Protein AF-A0A2X3M711-F1 (afdb_monomer_lite)

Sequence (80 aa):
MSELSYLEKLMDGVEVEWLPLSKVFNLRNGYTPSKTKKEFWANGDIPWFRMDDIRENGRILGNSLQKISSCAVKGGETIS

Radius of gyration: 20.4 Å; chains: 1; bounding box: 35×39×48 Å

Foldseek 3Di:
DDDDDPVCVVCPPHDDDDDDPVVVDDDDDDDDFDPVPVQQQPPFPAADDDPVQCVVPPPDRDHHPGGTHQVRDPPSDDDD

pLDDT: mean 87.56, std 9.15, range [50.91, 95.81]

Organism: Escherichia coli (NCBI:txid562)

Structure (mmCIF, N/CA/C/O backbone):
data_AF-A0A2X3M711-F1
#
_entry.id   AF-A0A2X3M711-F1
#
loop_
_atom_site.group_PDB
_atom_site.id
_atom_site.type_symbol
_atom_site.label_atom_id
_atom_site.label_alt_id
_atom_site.label_comp_id
_atom_site.label_asym_id
_atom_site.label_entity_id
_atom_site.label_seq_id
_atom_site.pdbx_PDB_ins_code
_atom_site.Cartn_x
_atom_site.Cartn_y
_atom_site.Cartn_z
_atom_site.occupancy
_atom_site.B_iso_or_equiv
_atom_site.auth_seq_id
_atom_site.auth_comp_id
_atom_site.auth_asym_id
_atom_site.auth_atom_id
_atom_site.pdbx_PDB_model_num
ATOM 1 N N . MET A 1 1 ? -17.610 26.068 30.000 1.00 50.91 1 MET A N 1
ATOM 2 C CA . MET A 1 1 ? -17.477 24.615 29.771 1.00 50.91 1 MET A CA 1
ATOM 3 C C . MET A 1 1 ? -17.014 24.447 28.339 1.00 50.91 1 MET A C 1
ATOM 5 O O . MET A 1 1 ? -17.629 25.063 27.479 1.00 50.91 1 MET A O 1
ATOM 9 N N . SER A 1 2 ? -15.892 23.771 28.085 1.00 71.62 2 SER A N 1
ATOM 10 C CA . SER A 1 2 ? -15.450 23.524 26.709 1.00 71.62 2 SER A CA 1
ATOM 11 C C . SER A 1 2 ? -16.390 22.514 26.057 1.00 71.62 2 SER A C 1
ATOM 13 O O . SER A 1 2 ? -16.730 21.508 26.674 1.00 71.62 2 SER A O 1
ATOM 15 N N . GLU A 1 3 ? -16.826 22.800 24.835 1.00 80.12 3 GLU A N 1
ATOM 16 C CA . GLU A 1 3 ? -17.530 21.839 23.986 1.00 80.12 3 GLU A CA 1
ATOM 17 C C . GLU A 1 3 ? -16.683 20.565 23.845 1.00 80.12 3 GLU A C 1
ATOM 19 O O . GLU A 1 3 ? -15.497 20.648 23.523 1.00 80.12 3 GLU A O 1
ATOM 24 N N . LEU A 1 4 ? -17.288 19.399 24.088 1.00 76.56 4 LEU A N 1
ATOM 25 C CA . LEU A 1 4 ? -16.643 18.110 23.834 1.00 76.56 4 LEU A CA 1
ATOM 26 C C . LEU A 1 4 ? -16.410 17.930 22.331 1.00 76.56 4 LEU A C 1
ATOM 28 O O . LEU A 1 4 ? -17.280 18.239 21.504 1.00 76.56 4 LEU A O 1
ATOM 32 N N . SER A 1 5 ? -15.256 17.376 21.984 1.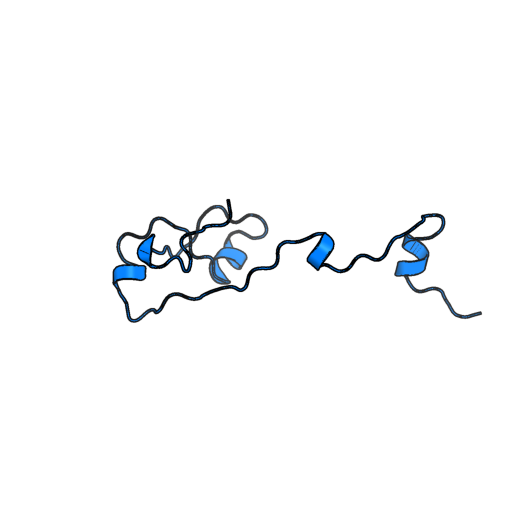00 86.62 5 SER A N 1
ATOM 33 C CA . SER A 1 5 ? -14.938 16.944 20.630 1.00 86.62 5 SER A CA 1
ATOM 34 C C . SER A 1 5 ? -15.901 15.847 20.163 1.00 86.62 5 SER A C 1
ATOM 36 O O . SER A 1 5 ? -16.503 15.115 20.949 1.00 86.62 5 SER A O 1
ATOM 38 N N . TYR A 1 6 ? -16.058 15.715 18.846 1.00 84.75 6 TYR A N 1
ATOM 39 C CA . TYR A 1 6 ? -16.952 14.712 18.258 1.00 84.75 6 TYR A CA 1
ATOM 40 C C . TYR A 1 6 ? -16.564 13.274 18.645 1.00 84.75 6 TYR A C 1
ATOM 42 O O . TYR A 1 6 ? -17.424 12.410 18.781 1.00 84.75 6 TYR A O 1
ATOM 50 N N . LEU A 1 7 ? -15.268 13.037 18.860 1.00 83.88 7 LEU A N 1
ATOM 51 C CA . LEU A 1 7 ? -14.736 11.747 19.276 1.00 83.88 7 LEU A CA 1
ATOM 52 C C . LEU A 1 7 ? -15.172 11.391 20.707 1.00 83.88 7 LEU A C 1
ATOM 54 O O . LEU A 1 7 ? -15.646 10.285 20.938 1.00 83.88 7 LEU A O 1
ATOM 58 N N . GLU A 1 8 ? -15.092 12.345 21.638 1.00 83.12 8 GLU A N 1
ATOM 59 C CA . GLU A 1 8 ? -15.539 12.159 23.027 1.00 83.12 8 GLU A CA 1
ATOM 60 C C . GLU A 1 8 ? -17.042 11.862 23.097 1.00 83.12 8 GLU A C 1
ATOM 62 O O . GLU A 1 8 ? -17.458 11.016 23.879 1.00 83.12 8 GLU A O 1
ATOM 67 N N . LYS A 1 9 ? -17.851 12.483 22.225 1.00 86.06 9 LYS A N 1
ATOM 68 C CA . LYS A 1 9 ? -19.294 12.197 22.119 1.00 86.06 9 LYS A CA 1
ATOM 69 C C . LYS A 1 9 ? -19.583 10.773 21.629 1.00 86.06 9 LYS A C 1
ATOM 71 O O . LYS A 1 9 ? -20.538 10.160 22.087 1.00 86.06 9 LYS A O 1
ATOM 76 N N . LEU A 1 10 ? -18.785 10.252 20.693 1.00 85.94 10 LEU A N 1
ATOM 77 C CA . LEU A 1 10 ? -18.937 8.881 20.182 1.00 85.94 10 LEU A CA 1
ATOM 78 C C . LEU A 1 10 ? -18.483 7.816 21.188 1.00 85.94 10 LEU A C 1
ATOM 80 O O . LEU A 1 10 ? -18.918 6.672 21.096 1.00 85.94 10 LEU A O 1
ATOM 84 N N . MET A 1 11 ? -17.596 8.187 22.111 1.00 87.44 11 MET A N 1
ATOM 85 C CA . MET A 1 11 ? -16.997 7.295 23.105 1.00 87.44 11 MET A CA 1
ATOM 86 C C . MET A 1 11 ? -17.666 7.396 24.486 1.00 87.44 11 MET A C 1
ATOM 88 O O . MET A 1 11 ? -17.203 6.761 25.431 1.00 87.44 11 MET A O 1
ATOM 92 N N . ASP A 1 12 ? -18.738 8.183 24.622 1.00 87.50 12 ASP A N 1
ATOM 93 C CA . ASP A 1 12 ? -19.410 8.392 25.905 1.00 87.50 12 ASP A CA 1
ATOM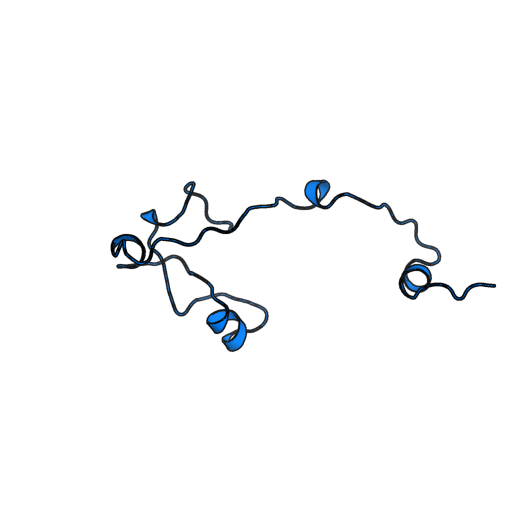 94 C C . ASP A 1 12 ? -19.997 7.080 26.458 1.00 87.50 12 ASP A C 1
ATOM 96 O O . ASP A 1 12 ? -20.675 6.329 25.755 1.00 87.50 12 ASP A O 1
ATOM 100 N N . G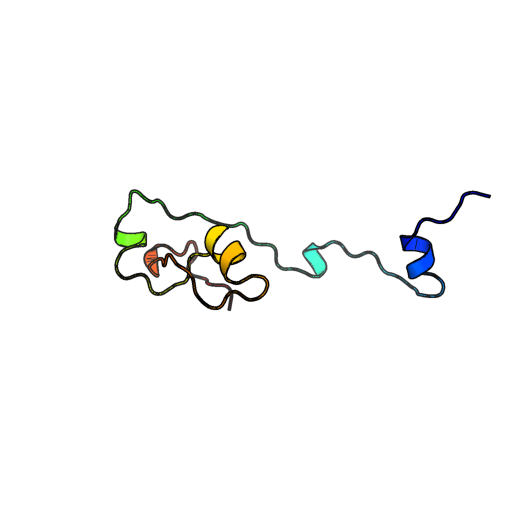LY A 1 13 ? -19.708 6.788 27.728 1.00 85.94 13 GLY A N 1
ATOM 101 C CA . GLY A 1 13 ? -20.150 5.568 28.412 1.00 85.94 13 GLY A CA 1
ATOM 102 C C . GLY A 1 13 ? -19.448 4.265 27.999 1.00 85.94 13 GLY A C 1
ATOM 103 O O . GLY A 1 13 ? -19.842 3.203 28.485 1.00 85.94 13 GLY A O 1
ATOM 104 N N . VAL A 1 14 ? -18.420 4.314 27.143 1.00 91.50 14 VAL A N 1
ATOM 105 C CA . VAL A 1 14 ? -17.653 3.136 26.702 1.00 91.50 14 VAL A CA 1
ATOM 106 C C . VAL A 1 14 ? -16.210 3.226 27.197 1.00 91.50 14 VAL A C 1
ATOM 108 O O . VAL A 1 14 ? -15.533 4.234 27.007 1.00 91.50 14 VAL A O 1
ATOM 111 N N . GLU A 1 15 ? -15.710 2.154 27.813 1.00 87.38 15 GLU A N 1
ATOM 112 C CA . GLU A 1 15 ? -14.287 2.040 28.139 1.00 87.38 15 GLU A CA 1
ATOM 113 C C . GLU A 1 15 ? -13.482 1.797 26.855 1.00 87.38 15 GLU A C 1
ATOM 115 O O . GLU A 1 15 ? -13.736 0.841 26.121 1.00 87.38 15 GLU A O 1
ATOM 120 N N . VAL A 1 16 ? -12.517 2.677 26.569 1.00 88.50 16 VAL A N 1
ATOM 121 C CA . VAL A 1 16 ? -11.692 2.607 25.357 1.00 88.50 16 VAL A CA 1
ATOM 122 C C . VAL A 1 16 ? -10.220 2.498 25.722 1.00 88.50 16 VAL A C 1
ATOM 124 O O . VAL A 1 16 ? -9.655 3.378 26.372 1.00 88.50 16 VAL A O 1
ATOM 127 N N . GLU A 1 17 ? -9.586 1.433 25.238 1.00 89.94 17 GLU A N 1
ATOM 128 C CA . GLU A 1 17 ? -8.144 1.241 25.332 1.00 89.94 17 GLU A CA 1
ATOM 129 C C . GLU A 1 17 ? -7.446 1.771 24.073 1.00 89.94 17 GLU A C 1
ATOM 131 O O . GLU A 1 17 ? -7.750 1.381 22.943 1.00 89.94 17 GLU A O 1
ATOM 136 N N . TRP A 1 18 ? -6.456 2.639 24.272 1.00 89.69 18 TRP A N 1
ATOM 137 C CA . TRP A 1 18 ? -5.606 3.136 23.197 1.00 89.69 18 TRP A CA 1
ATOM 138 C C . TRP A 1 18 ? -4.418 2.202 22.987 1.00 89.69 18 TRP A C 1
ATOM 140 O O . TRP A 1 18 ? -3.482 2.169 23.787 1.00 89.69 18 TRP A O 1
ATOM 150 N N . LEU A 1 19 ? -4.430 1.465 21.878 1.00 94.38 19 LEU A N 1
ATOM 151 C CA . LEU A 1 19 ? -3.348 0.558 21.512 1.00 94.38 19 LEU A CA 1
ATOM 152 C C . LEU A 1 19 ? -2.471 1.144 20.395 1.00 94.38 19 LEU A C 1
ATOM 154 O O . LEU A 1 19 ? -2.988 1.731 19.442 1.00 94.38 19 LEU A O 1
ATOM 158 N N . PRO A 1 20 ? -1.140 0.952 20.450 1.00 94.88 20 PRO A N 1
ATOM 159 C CA . PRO A 1 20 ? -0.281 1.257 19.315 1.00 94.88 20 PRO A CA 1
ATOM 160 C C . PRO A 1 20 ? -0.626 0.346 18.130 1.00 94.88 20 PRO A C 1
ATOM 162 O O . PRO A 1 20 ? -0.854 -0.852 18.301 1.00 94.88 20 PRO A O 1
ATOM 165 N N . LEU A 1 21 ? -0.585 0.895 16.911 1.00 94.31 21 LEU A N 1
ATOM 166 C CA . LEU A 1 21 ? -0.907 0.161 15.678 1.00 94.31 21 LEU A CA 1
ATOM 167 C C . LEU A 1 21 ? -0.120 -1.146 15.530 1.00 94.31 21 LEU A C 1
ATOM 169 O O . LEU A 1 21 ? -0.666 -2.138 15.063 1.00 94.31 21 LEU A O 1
ATOM 173 N N . SER A 1 22 ? 1.136 -1.170 15.973 1.00 93.69 22 SER A N 1
ATOM 174 C CA . SER A 1 22 ? 2.000 -2.353 15.916 1.00 93.69 22 SER A CA 1
ATOM 175 C C . SER A 1 22 ? 1.510 -3.540 16.751 1.00 93.69 22 SER A C 1
ATOM 177 O O . SER A 1 22 ? 1.957 -4.656 16.508 1.00 93.69 22 SER A O 1
ATOM 179 N N . LYS A 1 23 ? 0.607 -3.336 17.723 1.00 95.50 23 LYS A N 1
ATOM 180 C CA . LYS A 1 23 ? -0.024 -4.434 18.477 1.00 95.50 23 LYS A CA 1
ATOM 181 C C . LYS A 1 23 ? -1.189 -5.084 17.731 1.00 95.50 23 LYS A C 1
ATOM 183 O O . LYS A 1 23 ? -1.554 -6.205 18.061 1.00 95.50 23 LYS A O 1
ATOM 188 N N . VAL A 1 24 ? -1.778 -4.379 16.766 1.00 95.12 24 VAL A N 1
ATOM 189 C CA . VAL A 1 24 ? -2.994 -4.813 16.059 1.00 95.12 24 VAL A CA 1
ATOM 190 C C . VAL A 1 24 ? -2.694 -5.176 14.601 1.00 95.12 24 VAL A C 1
ATOM 192 O O . VAL A 1 24 ? -3.381 -6.010 14.019 1.00 95.12 24 VAL A O 1
ATOM 195 N N . PHE A 1 25 ? -1.644 -4.595 14.013 1.00 93.12 25 PHE A N 1
ATOM 196 C CA . PHE A 1 25 ? -1.303 -4.751 12.602 1.00 93.12 25 PHE A CA 1
ATOM 197 C C . PHE A 1 25 ? 0.152 -5.166 12.382 1.00 93.12 25 PHE A C 1
ATOM 199 O O . PHE A 1 25 ? 1.078 -4.636 12.998 1.00 93.12 25 PHE A O 1
ATOM 206 N N . ASN A 1 26 ? 0.353 -6.035 11.389 1.00 89.38 26 ASN A N 1
ATOM 207 C CA . ASN A 1 26 ? 1.665 -6.316 10.814 1.00 89.38 26 ASN A CA 1
ATOM 208 C C . ASN A 1 26 ? 1.971 -5.292 9.718 1.00 89.38 26 ASN A C 1
ATOM 210 O O . ASN A 1 26 ? 1.426 -5.359 8.616 1.00 89.38 26 ASN A O 1
ATOM 214 N N . LEU A 1 27 ? 2.847 -4.337 10.017 1.00 87.75 27 LEU A N 1
ATOM 215 C CA . LEU A 1 27 ? 3.234 -3.301 9.063 1.00 87.75 27 LEU A CA 1
ATOM 216 C C . LEU A 1 27 ? 4.333 -3.821 8.129 1.00 87.75 27 LEU A C 1
ATOM 218 O O . LEU A 1 27 ? 5.369 -4.309 8.578 1.00 87.75 27 LEU A O 1
ATOM 222 N N . ARG A 1 28 ? 4.125 -3.683 6.817 1.00 85.81 28 ARG A N 1
ATOM 223 C CA . ARG A 1 28 ? 5.137 -3.950 5.786 1.00 85.81 28 ARG A CA 1
ATOM 224 C C . ARG A 1 28 ? 5.281 -2.725 4.890 1.00 85.81 28 ARG A C 1
ATOM 226 O O . ARG A 1 28 ? 4.301 -2.055 4.578 1.00 85.81 28 ARG A O 1
ATOM 233 N N . ASN A 1 29 ? 6.508 -2.450 4.460 1.00 85.62 29 ASN A N 1
ATOM 234 C CA . ASN A 1 29 ? 6.760 -1.419 3.460 1.00 85.62 29 ASN A CA 1
ATOM 235 C C . ASN A 1 29 ? 6.444 -1.957 2.063 1.00 85.62 29 ASN A C 1
ATOM 237 O O . ASN A 1 29 ? 6.713 -3.120 1.762 1.00 85.62 29 ASN A O 1
ATOM 241 N N . GLY A 1 30 ? 5.932 -1.088 1.193 1.00 85.06 30 GLY A N 1
ATOM 242 C CA . GLY A 1 30 ? 5.822 -1.393 -0.229 1.00 85.06 30 GLY A CA 1
ATOM 243 C C . GLY A 1 30 ? 7.195 -1.525 -0.898 1.00 85.06 30 GLY A C 1
ATOM 244 O O . GLY A 1 30 ? 8.224 -1.080 -0.384 1.00 85.06 30 GLY A O 1
ATOM 245 N N . TYR A 1 31 ? 7.210 -2.115 -2.087 1.00 87.75 31 TYR A N 1
ATOM 246 C CA . TYR A 1 31 ? 8.401 -2.243 -2.921 1.00 87.75 31 TYR A CA 1
ATOM 247 C C . TYR A 1 31 ? 8.003 -2.106 -4.379 1.00 87.75 31 TYR A C 1
ATOM 249 O O . TYR A 1 31 ? 7.091 -2.794 -4.794 1.00 87.75 31 TYR A O 1
ATOM 257 N N . THR A 1 32 ? 8.702 -1.284 -5.161 1.00 91.50 32 THR A N 1
ATOM 258 C CA . THR A 1 32 ? 8.464 -1.175 -6.607 1.00 91.50 32 THR A CA 1
ATOM 259 C C . THR A 1 32 ? 9.544 -1.935 -7.386 1.00 91.50 32 THR A C 1
ATOM 261 O O . THR A 1 32 ? 10.719 -1.565 -7.279 1.00 91.50 32 THR A O 1
ATOM 264 N N . PRO A 1 33 ? 9.188 -2.957 -8.191 1.00 92.75 33 PRO A N 1
ATOM 265 C CA . PRO A 1 33 ? 10.134 -3.630 -9.076 1.00 92.75 33 PRO A CA 1
ATOM 266 C C . PRO A 1 33 ? 10.757 -2.678 -10.098 1.00 92.75 33 PRO A C 1
ATOM 268 O O . PRO A 1 33 ? 10.110 -1.755 -10.599 1.00 92.75 33 PRO A O 1
ATOM 271 N N . SER A 1 34 ? 12.022 -2.913 -10.455 1.00 94.12 34 SER A N 1
ATOM 272 C CA . SER A 1 34 ? 12.675 -2.114 -11.495 1.00 94.12 34 SER A CA 1
ATOM 273 C C . SER A 1 34 ? 12.007 -2.329 -12.855 1.00 94.12 34 SER A C 1
ATOM 275 O O . SER A 1 34 ? 11.866 -3.462 -13.311 1.00 94.12 34 SER A O 1
ATOM 277 N N . LYS A 1 35 ? 11.666 -1.241 -13.555 1.00 92.75 35 LYS A N 1
ATOM 278 C CA . LYS A 1 35 ? 11.128 -1.293 -14.927 1.00 92.75 35 LYS A CA 1
ATOM 279 C C . LYS A 1 35 ? 12.170 -1.666 -15.983 1.00 92.75 35 LYS A C 1
ATOM 281 O O . LYS A 1 35 ? 11.807 -2.133 -17.056 1.00 92.75 35 LYS A O 1
ATOM 286 N N . THR A 1 36 ? 13.458 -1.470 -15.698 1.00 95.75 36 THR A N 1
ATOM 287 C CA . THR A 1 36 ? 14.536 -1.797 -16.647 1.00 95.75 36 THR A CA 1
ATOM 288 C C . THR A 1 36 ? 14.779 -3.301 -16.753 1.00 95.75 36 THR A C 1
ATOM 290 O O . THR A 1 36 ? 15.219 -3.786 -17.794 1.00 95.75 36 THR A O 1
ATOM 293 N N . LYS A 1 37 ? 14.447 -4.056 -15.700 1.00 95.31 37 LYS A N 1
ATOM 294 C CA . LYS A 1 37 ? 14.534 -5.516 -15.672 1.00 95.31 37 LYS A CA 1
ATOM 295 C C . LYS A 1 37 ? 13.273 -6.117 -16.285 1.00 95.31 37 LYS A C 1
ATOM 297 O O . LYS A 1 37 ? 12.282 -6.330 -15.596 1.00 95.31 37 LYS A O 1
ATOM 302 N N . LYS A 1 38 ? 13.306 -6.385 -17.594 1.00 95.31 38 LYS A N 1
ATOM 303 C CA . LYS A 1 38 ? 12.152 -6.925 -18.342 1.00 95.31 38 LYS A CA 1
ATOM 304 C C . LYS A 1 38 ? 11.612 -8.231 -17.750 1.00 95.31 38 LYS A C 1
ATOM 306 O O . LYS A 1 38 ? 10.405 -8.436 -17.753 1.00 95.31 38 LYS A O 1
ATOM 311 N N . GLU A 1 39 ? 12.489 -9.068 -17.200 1.00 95.06 39 GLU A N 1
ATOM 312 C CA . GLU A 1 39 ? 12.140 -10.326 -16.523 1.00 95.06 39 GLU A CA 1
ATOM 313 C C . GLU A 1 39 ? 11.139 -10.157 -15.368 1.00 95.06 39 GLU A C 1
ATOM 315 O O . GLU A 1 39 ? 10.372 -11.074 -15.098 1.00 95.06 39 GLU A O 1
ATOM 320 N N . PHE A 1 40 ? 11.086 -8.981 -14.731 1.00 95.50 40 PHE A N 1
ATOM 321 C CA . PHE A 1 40 ? 10.141 -8.693 -13.647 1.00 95.50 40 PHE A CA 1
ATOM 322 C C . PHE A 1 40 ? 8.705 -8.472 -14.125 1.00 95.50 40 PHE A C 1
ATOM 324 O O . PHE A 1 40 ? 7.781 -8.507 -13.320 1.00 95.50 40 PHE A O 1
ATOM 331 N N . TRP A 1 41 ? 8.517 -8.224 -15.420 1.00 95.31 41 TRP A N 1
ATOM 332 C CA . TRP A 1 41 ? 7.232 -7.841 -16.011 1.00 95.31 41 TRP A CA 1
ATOM 333 C C . TRP A 1 41 ? 6.789 -8.798 -17.122 1.00 95.31 41 TRP A C 1
ATOM 335 O O . TRP A 1 41 ? 5.619 -8.813 -17.498 1.00 95.31 41 TRP A O 1
ATOM 345 N N . ALA A 1 42 ? 7.715 -9.588 -17.668 1.00 93.12 42 ALA A N 1
ATOM 346 C CA . ALA A 1 42 ? 7.422 -10.599 -18.671 1.00 93.12 42 ALA A CA 1
ATOM 347 C C . ALA A 1 42 ? 6.722 -11.804 -18.030 1.00 93.12 42 ALA A C 1
ATOM 349 O O . ALA A 1 42 ? 7.168 -12.298 -16.998 1.00 93.12 42 ALA A O 1
ATOM 350 N N . ASN A 1 43 ? 5.651 -12.287 -18.669 1.00 92.25 43 ASN A N 1
ATOM 351 C CA . ASN A 1 43 ? 4.868 -13.445 -18.219 1.00 92.25 43 ASN A CA 1
ATOM 352 C C . ASN A 1 43 ? 4.417 -13.348 -16.748 1.00 92.25 43 ASN A C 1
ATOM 354 O O . ASN A 1 43 ? 4.375 -14.351 -16.044 1.00 92.25 43 ASN A O 1
ATOM 358 N N . GLY A 1 44 ? 4.122 -12.130 -16.281 1.00 91.56 44 GLY A N 1
ATOM 359 C CA . GLY A 1 44 ? 3.686 -11.892 -14.912 1.00 91.56 44 GLY A CA 1
ATOM 360 C C . GLY A 1 44 ? 2.275 -12.414 -14.651 1.00 91.56 44 GLY A C 1
ATOM 361 O O . GLY A 1 44 ? 1.348 -12.151 -15.418 1.00 91.56 44 GLY A O 1
ATOM 362 N N . ASP A 1 45 ? 2.110 -13.107 -13.538 1.00 94.44 45 ASP A N 1
ATOM 363 C CA . ASP A 1 45 ? 0.857 -13.673 -13.043 1.00 94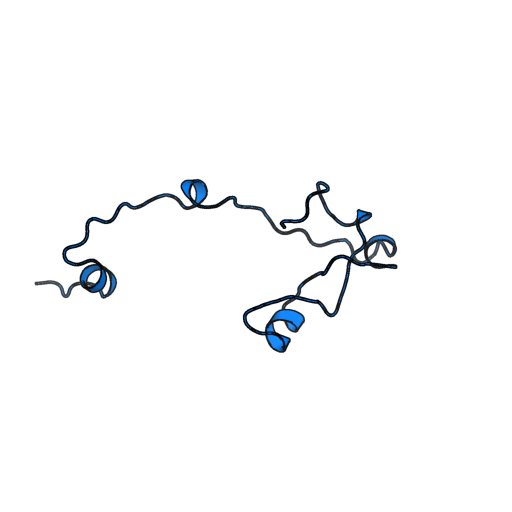.44 45 ASP A CA 1
ATOM 364 C C . ASP A 1 45 ? 0.399 -13.024 -11.727 1.00 94.44 45 ASP A C 1
ATOM 366 O O . ASP A 1 45 ? -0.790 -13.073 -11.404 1.00 94.44 45 ASP A O 1
ATOM 370 N N . ILE A 1 46 ? 1.298 -12.324 -11.028 1.00 93.38 46 ILE A N 1
ATOM 371 C CA . ILE A 1 46 ? 1.021 -11.643 -9.761 1.00 93.38 46 ILE A CA 1
ATOM 372 C C . ILE A 1 46 ? 0.526 -10.211 -10.028 1.00 93.38 46 ILE A C 1
ATOM 374 O O . ILE A 1 46 ? 1.234 -9.433 -10.681 1.00 93.38 46 ILE A O 1
ATOM 378 N N . PRO A 1 47 ? -0.656 -9.815 -9.518 1.00 94.06 47 PRO A N 1
ATOM 379 C CA . PRO A 1 47 ? -1.170 -8.460 -9.681 1.00 94.06 47 PRO A CA 1
ATOM 380 C C . PRO A 1 47 ? -0.253 -7.383 -9.085 1.00 94.06 47 PRO A C 1
ATOM 382 O O . PRO A 1 47 ? 0.145 -7.453 -7.923 1.00 94.06 47 PRO A O 1
ATOM 385 N N . TRP A 1 48 ? 0.053 -6.350 -9.872 1.00 93.81 48 TRP A N 1
ATOM 386 C CA . TRP A 1 48 ? 0.781 -5.161 -9.435 1.00 93.81 48 TRP A CA 1
ATOM 387 C C . TRP A 1 48 ? -0.147 -3.945 -9.452 1.00 93.81 48 TRP A C 1
ATOM 389 O O . TRP A 1 48 ? -0.303 -3.275 -10.476 1.00 93.81 48 TRP A O 1
ATOM 399 N N . PHE A 1 49 ? -0.781 -3.678 -8.310 1.00 92.44 49 PHE A N 1
ATOM 400 C CA . PHE A 1 49 ? -1.782 -2.621 -8.181 1.00 92.44 49 PHE A CA 1
ATOM 401 C C . PHE A 1 49 ? -1.163 -1.223 -8.151 1.00 92.44 49 PHE A C 1
ATOM 403 O O . PHE A 1 49 ? -0.205 -0.940 -7.427 1.00 92.44 49 PHE A O 1
ATOM 410 N N . ARG A 1 50 ? -1.756 -0.323 -8.927 1.00 91.94 50 ARG A N 1
ATOM 411 C CA . ARG A 1 50 ? -1.415 1.094 -9.031 1.00 91.94 50 ARG A CA 1
ATOM 412 C C . ARG A 1 50 ? -2.676 1.931 -8.834 1.00 91.94 50 ARG A C 1
ATOM 414 O O . ARG A 1 50 ? -3.786 1.424 -8.707 1.00 91.94 50 ARG A O 1
ATOM 421 N N . MET A 1 51 ? -2.504 3.249 -8.834 1.00 90.88 51 MET A N 1
ATOM 422 C CA . MET A 1 51 ? -3.626 4.178 -8.679 1.00 90.88 51 MET A CA 1
ATOM 423 C C . MET A 1 51 ? -4.695 4.027 -9.767 1.00 90.88 51 MET A C 1
ATOM 425 O O . MET A 1 51 ? -5.867 4.248 -9.486 1.00 90.88 51 MET A O 1
ATOM 429 N N . ASP A 1 52 ? -4.306 3.649 -10.985 1.00 92.25 52 ASP A N 1
ATOM 430 C CA . ASP A 1 52 ? -5.253 3.440 -12.085 1.00 92.25 52 ASP A CA 1
ATOM 431 C C . ASP A 1 52 ? -6.195 2.267 -11.783 1.00 92.25 52 ASP A C 1
ATOM 433 O O . ASP A 1 52 ? -7.404 2.406 -11.934 1.00 92.25 52 ASP A O 1
ATOM 437 N N . ASP A 1 53 ? -5.663 1.173 -11.225 1.00 92.12 53 ASP A N 1
ATOM 438 C CA . ASP A 1 53 ? -6.454 0.008 -10.819 1.00 92.12 53 ASP A CA 1
ATOM 439 C C . ASP A 1 53 ? -7.470 0.360 -9.720 1.00 92.12 53 ASP A C 1
ATOM 441 O O . ASP A 1 53 ? -8.593 -0.146 -9.722 1.00 92.12 53 ASP A O 1
ATOM 445 N N . ILE A 1 54 ? -7.088 1.253 -8.796 1.00 90.69 54 ILE A N 1
ATOM 446 C CA . ILE A 1 54 ? -7.960 1.750 -7.718 1.00 90.69 54 ILE A CA 1
ATOM 447 C C . ILE A 1 54 ? -9.074 2.631 -8.280 1.00 90.69 54 ILE A C 1
ATOM 449 O O . ILE A 1 54 ? -10.226 2.512 -7.868 1.00 90.69 54 ILE A O 1
ATOM 453 N N . ARG A 1 55 ? -8.747 3.529 -9.214 1.00 89.81 55 ARG A N 1
ATOM 454 C CA . ARG A 1 55 ? -9.746 4.403 -9.842 1.00 89.81 55 ARG A CA 1
ATOM 455 C C . ARG A 1 55 ? -10.766 3.611 -10.652 1.00 89.81 55 ARG A C 1
ATOM 457 O O . ARG A 1 55 ? -11.924 4.008 -10.687 1.00 89.81 55 ARG A O 1
ATOM 464 N N . GLU A 1 56 ? -10.338 2.518 -11.272 1.00 84.69 56 GLU A N 1
ATOM 465 C CA . GLU A 1 56 ? -11.196 1.674 -12.101 1.00 84.69 56 GLU A CA 1
ATOM 466 C C . GLU A 1 56 ? -12.079 0.728 -11.269 1.00 84.69 56 GLU A C 1
ATOM 468 O O . GLU A 1 56 ? -13.268 0.604 -11.550 1.00 84.69 56 GLU A O 1
ATOM 473 N N . ASN A 1 57 ? -11.536 0.107 -10.210 1.00 78.38 57 ASN A N 1
ATOM 474 C CA . ASN A 1 57 ? -12.227 -0.954 -9.455 1.00 78.38 57 ASN A CA 1
ATOM 475 C C . ASN A 1 57 ? -12.744 -0.525 -8.064 1.00 78.38 57 ASN A C 1
ATOM 477 O O . ASN A 1 57 ? -13.486 -1.259 -7.407 1.00 78.38 57 ASN A O 1
ATOM 481 N N . GLY A 1 58 ? -12.380 0.666 -7.583 1.00 79.25 58 GLY A N 1
ATOM 482 C CA . GLY A 1 58 ? -12.863 1.210 -6.315 1.00 79.25 58 GLY A CA 1
ATOM 483 C C . GLY A 1 58 ? -12.316 0.479 -5.084 1.00 79.25 58 GLY A C 1
ATOM 484 O O . GLY A 1 58 ? -11.132 0.573 -4.772 1.00 79.25 58 GLY A O 1
ATOM 485 N N . ARG A 1 59 ? -13.201 -0.174 -4.313 1.00 83.00 59 ARG A N 1
ATOM 486 C CA . ARG A 1 59 ? -12.900 -0.658 -2.945 1.00 83.00 59 ARG A CA 1
ATOM 487 C C . ARG A 1 59 ? -12.272 -2.053 -2.885 1.00 83.00 59 ARG A C 1
ATOM 489 O O . ARG A 1 59 ? -11.569 -2.333 -1.921 1.00 83.00 59 ARG A O 1
ATOM 496 N N . ILE A 1 60 ? -12.551 -2.927 -3.855 1.00 88.75 60 ILE A N 1
ATOM 497 C CA . ILE A 1 60 ? -12.088 -4.324 -3.857 1.00 88.75 60 ILE A CA 1
ATOM 498 C C . ILE A 1 60 ? -11.257 -4.548 -5.117 1.00 88.75 60 ILE A C 1
ATOM 500 O O . ILE A 1 60 ? -11.756 -4.387 -6.227 1.00 88.75 60 ILE A O 1
ATOM 504 N N . LEU A 1 61 ? -9.991 -4.928 -4.941 1.00 88.56 61 LEU A N 1
ATOM 505 C CA . LEU A 1 61 ? -9.045 -5.123 -6.036 1.00 88.56 61 LEU A CA 1
ATOM 506 C C . LEU A 1 61 ? -8.753 -6.616 -6.213 1.00 88.56 61 LEU A C 1
ATOM 508 O O . LEU A 1 61 ? -8.005 -7.199 -5.435 1.00 88.56 61 LEU A O 1
ATOM 512 N N . GLY A 1 62 ? -9.361 -7.238 -7.226 1.00 88.88 62 GLY A N 1
ATOM 513 C CA . GLY A 1 62 ? -9.151 -8.659 -7.545 1.00 88.88 62 GLY A CA 1
ATOM 514 C C . GLY A 1 62 ? -8.182 -8.913 -8.705 1.00 88.88 62 GLY A C 1
ATOM 515 O O . GLY A 1 62 ? -7.626 -10.001 -8.819 1.00 88.88 62 GLY A O 1
ATOM 516 N N . ASN A 1 63 ? -7.970 -7.923 -9.575 1.00 90.25 63 ASN A N 1
ATOM 517 C CA . ASN A 1 63 ? -7.082 -8.016 -10.733 1.00 90.25 63 ASN A CA 1
ATOM 518 C C . ASN A 1 63 ? -6.488 -6.641 -11.062 1.00 90.25 63 ASN A C 1
ATOM 520 O O . ASN A 1 63 ? -7.076 -5.619 -10.713 1.00 90.25 63 ASN A O 1
ATOM 524 N N . SER A 1 64 ? -5.344 -6.625 -11.745 1.00 93.25 64 SER A N 1
ATOM 525 C CA . SER A 1 64 ? -4.640 -5.402 -12.132 1.00 93.25 64 SER A CA 1
ATOM 526 C C . SER A 1 64 ? -4.344 -5.345 -13.631 1.00 93.25 64 SER A C 1
ATOM 528 O O . SER A 1 64 ? -4.175 -6.370 -14.299 1.00 93.25 64 SER A O 1
ATOM 530 N N . LEU A 1 65 ? -4.217 -4.123 -14.142 1.00 92.94 65 LEU A N 1
ATOM 531 C CA . LEU A 1 65 ? -3.806 -3.795 -15.506 1.00 92.94 65 LEU A CA 1
ATOM 532 C C . LEU A 1 65 ? -2.377 -4.262 -15.799 1.00 92.94 65 LEU A C 1
ATOM 534 O O . LEU A 1 65 ? -2.051 -4.634 -16.924 1.00 92.94 65 LEU A O 1
ATOM 538 N N . GLN A 1 66 ? -1.511 -4.232 -14.785 1.00 93.94 66 GLN A N 1
ATOM 539 C CA . GLN A 1 66 ? -0.116 -4.645 -14.891 1.00 93.94 66 GLN A CA 1
ATOM 540 C C . GLN A 1 66 ? 0.171 -5.785 -13.917 1.00 93.94 66 GLN A C 1
ATOM 542 O O . GLN A 1 66 ? -0.274 -5.748 -12.773 1.00 93.94 66 GLN A O 1
ATOM 547 N N . LYS A 1 67 ? 0.937 -6.783 -14.359 1.00 95.81 67 LYS A N 1
ATOM 548 C CA . LYS A 1 67 ? 1.352 -7.924 -13.538 1.00 95.81 67 LYS A CA 1
ATOM 549 C C . LYS A 1 67 ? 2.869 -8.029 -13.489 1.00 95.81 67 LYS A C 1
ATOM 551 O O . LYS A 1 67 ? 3.554 -7.574 -14.409 1.00 95.81 67 LYS A O 1
ATOM 556 N N . ILE A 1 68 ? 3.372 -8.605 -12.406 1.00 95.44 68 ILE A N 1
ATOM 557 C CA . ILE A 1 68 ? 4.790 -8.898 -12.203 1.00 95.44 68 ILE A CA 1
ATOM 558 C C . ILE A 1 68 ? 4.998 -10.407 -12.147 1.00 95.44 68 ILE A C 1
ATOM 560 O O . ILE A 1 68 ? 4.076 -11.162 -11.840 1.00 95.44 68 ILE A O 1
ATOM 564 N N . SER A 1 69 ? 6.204 -10.848 -12.472 1.00 94.75 69 SER A N 1
ATOM 565 C CA . SER A 1 69 ? 6.606 -12.242 -12.308 1.00 94.75 69 SER A CA 1
ATOM 566 C C . SER A 1 69 ? 7.009 -12.531 -10.859 1.00 94.75 69 SER A C 1
ATOM 568 O O . SER A 1 69 ? 7.349 -11.630 -10.087 1.00 94.75 69 SER A O 1
ATOM 570 N N . SER A 1 70 ? 7.026 -13.809 -10.487 1.00 92.12 70 SER A N 1
ATOM 571 C CA . SER A 1 70 ? 7.421 -14.262 -9.146 1.00 92.12 70 SER A CA 1
ATOM 572 C C . SER A 1 70 ? 8.830 -13.820 -8.730 1.00 92.12 70 SER A C 1
ATOM 574 O O . SER A 1 70 ? 9.057 -13.518 -7.559 1.00 92.12 70 SER A O 1
ATOM 576 N N . CYS A 1 71 ? 9.774 -13.689 -9.671 1.00 91.38 71 CYS A N 1
ATOM 577 C CA . CYS A 1 71 ? 11.139 -13.242 -9.370 1.00 91.38 71 CYS A CA 1
ATOM 5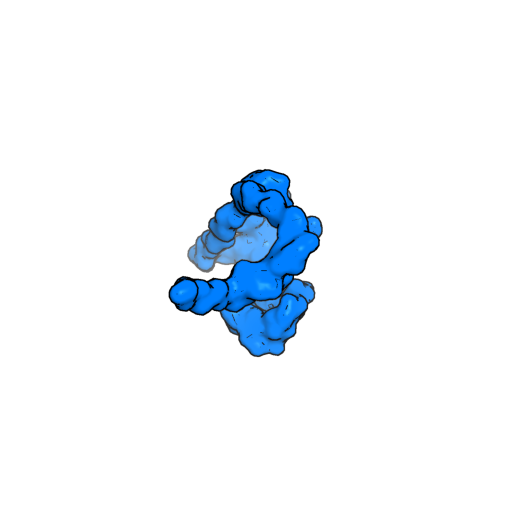78 C C . CYS A 1 71 ? 11.235 -11.751 -8.999 1.00 91.38 71 CYS A C 1
ATOM 580 O O . CYS A 1 71 ? 12.246 -11.318 -8.444 1.00 91.38 71 CYS A O 1
ATOM 582 N N . ALA A 1 72 ? 10.191 -10.966 -9.272 1.00 92.81 72 ALA A N 1
ATOM 583 C CA . ALA A 1 72 ? 10.102 -9.568 -8.873 1.00 92.81 72 ALA A CA 1
ATOM 584 C C . ALA A 1 72 ? 9.627 -9.389 -7.419 1.00 92.81 72 ALA A C 1
ATOM 586 O O . ALA A 1 72 ? 9.710 -8.281 -6.882 1.00 92.81 72 ALA A O 1
ATOM 587 N N . VAL A 1 73 ? 9.126 -10.449 -6.771 1.00 89.94 73 VAL A N 1
ATOM 588 C CA . VAL A 1 73 ? 8.628 -10.390 -5.391 1.00 89.94 73 VAL A CA 1
ATOM 589 C C . VAL A 1 73 ? 9.803 -10.327 -4.420 1.00 89.94 73 VAL A C 1
ATOM 591 O O . VAL A 1 73 ? 10.533 -11.295 -4.197 1.00 89.94 73 VAL A O 1
ATOM 594 N N . LYS A 1 74 ? 9.988 -9.163 -3.797 1.00 81.56 74 LYS A N 1
ATOM 595 C CA . LYS A 1 74 ? 11.034 -8.963 -2.794 1.00 81.56 74 LYS A CA 1
ATOM 596 C C . LYS A 1 74 ? 10.708 -9.752 -1.522 1.00 81.56 74 LYS A C 1
ATOM 598 O O . LYS A 1 74 ? 9.685 -9.512 -0.895 1.00 81.56 74 LYS A O 1
ATOM 603 N N . GLY A 1 75 ? 11.615 -10.638 -1.114 1.00 75.88 75 GLY A N 1
ATOM 604 C CA . GLY A 1 75 ? 11.464 -11.440 0.106 1.00 75.88 75 GLY A CA 1
ATOM 605 C C . GLY A 1 75 ? 10.600 -12.693 -0.055 1.00 75.88 75 GLY A C 1
ATOM 606 O O . GLY A 1 75 ? 10.384 -13.378 0.933 1.00 75.88 75 GLY A O 1
ATOM 607 N N . GLY A 1 76 ? 10.132 -13.006 -1.271 1.00 66.06 76 GLY A N 1
ATOM 608 C CA . GLY A 1 76 ? 9.454 -14.271 -1.581 1.00 66.06 76 GLY A CA 1
ATOM 609 C C . GLY A 1 76 ? 8.048 -14.443 -0.999 1.00 66.06 76 GLY A C 1
ATOM 610 O O . GLY A 1 76 ? 7.438 -15.481 -1.223 1.00 66.06 76 GLY A O 1
ATOM 611 N N . GLU A 1 77 ? 7.512 -13.447 -0.292 1.00 65.94 77 GLU A N 1
ATOM 612 C CA . GLU A 1 77 ? 6.189 -13.529 0.324 1.00 65.94 77 GLU A CA 1
ATOM 613 C C . GLU A 1 77 ? 5.216 -12.526 -0.298 1.00 65.94 77 GLU A C 1
ATOM 615 O O . GLU A 1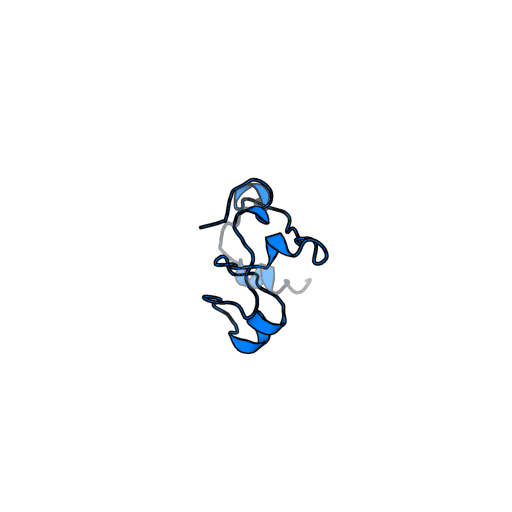 77 ? 5.398 -11.309 -0.209 1.00 65.94 77 GLU A O 1
ATOM 620 N N . THR A 1 78 ? 4.140 -13.045 -0.880 1.00 64.31 78 THR A N 1
ATOM 621 C CA . THR A 1 78 ? 2.914 -12.292 -1.156 1.00 64.31 78 THR A CA 1
ATOM 622 C C . THR A 1 78 ? 2.021 -12.333 0.083 1.00 64.31 78 THR A C 1
ATOM 624 O O . THR A 1 78 ? 1.941 -13.364 0.745 1.00 64.31 78 THR A O 1
ATOM 627 N N . ILE A 1 79 ? 1.343 -11.232 0.413 1.00 64.25 79 ILE A N 1
ATOM 628 C CA . ILE A 1 79 ? 0.336 -11.245 1.482 1.00 64.25 79 ILE A CA 1
ATOM 629 C C . ILE A 1 79 ? -0.923 -11.881 0.888 1.00 64.25 79 ILE A C 1
ATOM 631 O O . ILE A 1 79 ? -1.498 -11.315 -0.041 1.00 64.25 79 ILE A O 1
ATOM 635 N N . SER A 1 80 ? -1.283 -13.070 1.373 1.00 56.81 80 SER A N 1
ATOM 636 C CA . SER A 1 80 ? -2.531 -13.775 1.054 1.00 56.81 80 SER A CA 1
ATOM 637 C C . SER A 1 80 ? -3.617 -13.452 2.065 1.00 56.81 80 SER A C 1
ATOM 639 O O . SER A 1 80 ? -3.277 -13.501 3.271 1.00 56.81 80 SER A O 1
#

InterPro domains:
  IPR000055 Type I restriction modification DNA specificity domain [PF01420] (16-79)
  IPR044946 Type I restriction modification DNA specificity domain superfamily [G3DSA:3.90.220.20] (11-78)

Secondary structure (DSSP, 8-state):
-PPPPHHHHHTTT-------HHHH-------PPPSS-GGGTTT--EE---HHHHHHHTT-----SSEE-GGGSTTS----